Protein AF-A0A920UYX7-F1 (afdb_monomer_lite)

pLDDT: mean 92.15, std 8.67, range [54.28, 98.56]

Structure (mmCIF, N/CA/C/O backbone):
data_AF-A0A920UYX7-F1
#
_entry.id   AF-A0A920UYX7-F1
#
loop_
_atom_site.group_PDB
_atom_site.id
_atom_site.type_symbol
_atom_site.label_atom_id
_atom_site.label_alt_id
_atom_site.label_comp_id
_atom_site.label_asym_id
_atom_site.label_entity_id
_atom_site.label_seq_id
_atom_site.pdbx_PDB_ins_code
_atom_site.Cartn_x
_atom_site.Cartn_y
_atom_site.Cartn_z
_atom_site.occupancy
_atom_site.B_iso_or_equiv
_atom_site.auth_seq_id
_atom_site.auth_comp_id
_atom_site.auth_asym_id
_atom_site.auth_atom_id
_atom_site.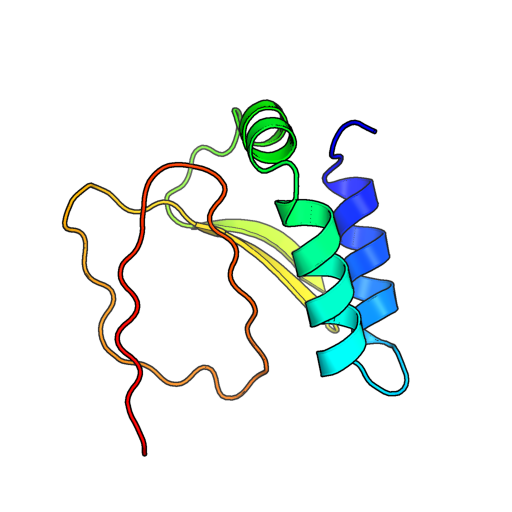pdbx_PDB_model_num
ATOM 1 N N . MET A 1 1 ? -7.077 10.807 -13.765 1.00 54.28 1 MET A N 1
ATOM 2 C CA . MET A 1 1 ? -6.182 11.745 -13.047 1.00 54.28 1 MET A CA 1
ATOM 3 C C . MET A 1 1 ? -4.865 11.031 -12.806 1.00 54.28 1 MET A C 1
ATOM 5 O O . MET A 1 1 ? -4.901 9.838 -12.545 1.00 54.28 1 MET A O 1
ATOM 9 N N . SER A 1 2 ? -3.727 11.708 -12.948 1.00 80.44 2 SER A N 1
ATOM 10 C CA . SER A 1 2 ? -2.417 11.118 -12.647 1.00 80.44 2 SER A CA 1
ATOM 11 C C . SER A 1 2 ? -2.247 10.921 -11.138 1.00 80.44 2 SER A C 1
ATOM 13 O O . SER A 1 2 ? -2.680 11.766 -10.355 1.00 80.44 2 SER A O 1
ATOM 15 N N . PHE A 1 3 ? -1.603 9.828 -10.733 1.00 91.12 3 PHE A N 1
ATOM 16 C CA . PHE A 1 3 ? -1.194 9.612 -9.346 1.00 91.12 3 PHE A CA 1
ATOM 17 C C . PHE A 1 3 ? -0.184 10.688 -8.900 1.00 91.12 3 PHE A C 1
ATOM 19 O O . PHE A 1 3 ? 0.643 11.138 -9.692 1.00 91.12 3 PHE A O 1
ATOM 26 N N . SER A 1 4 ? -0.246 11.094 -7.630 1.00 93.25 4 SER A N 1
ATOM 27 C CA . SER A 1 4 ? 0.730 11.972 -6.973 1.00 93.25 4 SER A CA 1
ATOM 28 C C . SER A 1 4 ? 0.941 11.484 -5.545 1.00 93.25 4 SER A C 1
ATOM 30 O O . SER A 1 4 ? -0.038 11.321 -4.814 1.00 93.25 4 SER A O 1
ATOM 32 N N . LEU A 1 5 ? 2.201 11.307 -5.133 1.00 92.69 5 LEU A N 1
ATOM 33 C CA . LEU A 1 5 ? 2.538 10.852 -3.782 1.00 92.69 5 LEU A CA 1
ATOM 34 C C . LEU A 1 5 ? 1.986 11.799 -2.709 1.00 92.69 5 LEU A C 1
ATOM 36 O O . LEU A 1 5 ? 1.319 11.351 -1.787 1.00 92.69 5 LEU A O 1
ATOM 40 N N . THR A 1 6 ? 2.165 13.114 -2.858 1.00 94.88 6 THR A N 1
ATOM 41 C CA . THR A 1 6 ? 1.629 14.103 -1.906 1.00 94.88 6 THR A CA 1
ATOM 42 C C . THR A 1 6 ? 0.104 14.031 -1.792 1.00 94.88 6 THR A C 1
ATOM 44 O O . THR A 1 6 ? -0.451 14.134 -0.697 1.00 94.88 6 THR A O 1
ATOM 47 N N . GLY A 1 7 ? -0.589 13.834 -2.920 1.00 96.31 7 GLY A N 1
ATOM 48 C CA . GLY A 1 7 ? -2.039 13.640 -2.931 1.00 96.31 7 GLY A CA 1
ATOM 49 C C . GLY A 1 7 ? -2.449 12.357 -2.210 1.00 96.31 7 GLY A C 1
ATOM 50 O O . GLY A 1 7 ? -3.357 12.390 -1.380 1.00 96.31 7 GLY A O 1
ATOM 51 N N . PHE A 1 8 ? -1.737 11.262 -2.479 1.00 96.50 8 PHE A N 1
ATOM 52 C CA . PHE A 1 8 ? -1.958 9.971 -1.838 1.00 96.50 8 PHE A CA 1
ATOM 53 C C . PHE A 1 8 ? -1.724 10.029 -0.326 1.00 96.50 8 PHE A C 1
ATOM 55 O O . PHE A 1 8 ? -2.604 9.615 0.420 1.00 96.50 8 PHE A O 1
ATOM 62 N N . VAL A 1 9 ? -0.621 10.633 0.133 1.00 97.38 9 VAL A N 1
ATOM 63 C CA . VAL A 1 9 ? -0.318 10.856 1.559 1.00 97.38 9 VAL A CA 1
ATOM 64 C C . VAL A 1 9 ? -1.470 11.585 2.247 1.00 97.38 9 VAL A C 1
ATOM 66 O O . VAL A 1 9 ? -1.980 11.130 3.268 1.00 97.38 9 VAL A O 1
ATOM 69 N N . ARG A 1 10 ? -1.942 12.698 1.671 1.00 98.19 10 ARG A N 1
ATOM 70 C CA . ARG A 1 10 ? -3.056 13.466 2.245 1.00 98.19 10 ARG A CA 1
ATOM 71 C C . ARG A 1 10 ? -4.331 12.627 2.355 1.00 98.19 10 ARG A C 1
ATOM 73 O O . ARG A 1 10 ? -4.996 12.664 3.389 1.00 98.19 10 ARG A O 1
ATOM 80 N N . SER A 1 11 ? -4.669 11.879 1.309 1.00 98.25 11 SER A N 1
ATOM 81 C CA . SER A 1 11 ? -5.844 11.006 1.306 1.00 98.25 11 SER A CA 1
ATOM 82 C C . SER A 1 11 ? -5.710 9.844 2.291 1.00 98.25 11 SER A C 1
ATOM 84 O O . SER A 1 11 ? -6.678 9.540 2.981 1.00 98.25 11 SER A O 1
ATOM 86 N N . ALA A 1 12 ? -4.528 9.234 2.404 1.00 98.25 12 ALA A N 1
ATOM 87 C CA . ALA A 1 12 ? -4.261 8.133 3.325 1.00 98.25 12 ALA A CA 1
ATOM 88 C C . ALA A 1 12 ? -4.411 8.580 4.780 1.00 98.25 12 ALA A C 1
ATOM 90 O O . ALA A 1 12 ? -5.135 7.942 5.539 1.00 98.25 12 ALA A O 1
ATOM 91 N N . ARG A 1 13 ? -3.832 9.732 5.140 1.00 98.31 13 ARG A N 1
ATOM 92 C CA . ARG A 1 13 ? -3.991 10.329 6.474 1.00 98.31 13 ARG A CA 1
ATOM 93 C C . ARG A 1 13 ? -5.451 10.640 6.791 1.00 98.31 13 ARG A C 1
ATOM 95 O O . ARG A 1 13 ? -5.935 10.299 7.863 1.00 98.31 13 ARG A O 1
ATOM 102 N N . SER A 1 14 ? -6.175 11.241 5.843 1.00 98.38 14 SER A N 1
ATOM 103 C CA . SER A 1 14 ? -7.604 11.525 6.019 1.00 98.38 14 SER A CA 1
ATOM 104 C C . SER A 1 14 ? -8.433 10.250 6.190 1.00 98.38 14 SER A C 1
ATOM 106 O O . SER A 1 14 ? -9.355 10.240 6.996 1.00 98.38 14 SER A O 1
ATOM 108 N N . ALA A 1 15 ? -8.125 9.190 5.439 1.00 98.44 15 ALA A N 1
ATOM 109 C CA . ALA A 1 15 ? -8.827 7.915 5.532 1.00 98.44 15 ALA A CA 1
ATOM 110 C C . ALA A 1 15 ? -8.512 7.180 6.843 1.00 98.44 15 ALA A C 1
ATOM 112 O O . ALA A 1 15 ? -9.404 6.582 7.436 1.00 98.44 15 ALA A O 1
ATOM 113 N N . ALA A 1 16 ? -7.268 7.246 7.321 1.00 97.81 16 ALA A N 1
ATOM 114 C CA . ALA A 1 16 ? -6.862 6.652 8.593 1.00 97.81 16 ALA A CA 1
ATOM 115 C C . ALA A 1 16 ? -7.460 7.372 9.814 1.00 97.81 16 ALA A C 1
ATOM 117 O O . ALA A 1 16 ? -7.651 6.746 10.852 1.00 97.81 16 ALA A O 1
ATOM 118 N N . ALA A 1 17 ? -7.797 8.657 9.680 1.00 97.81 17 ALA A N 1
ATOM 119 C CA . ALA A 1 17 ? -8.498 9.435 10.702 1.00 97.81 17 ALA A CA 1
ATOM 120 C C . ALA A 1 17 ? -10.039 9.353 10.604 1.00 97.81 17 ALA A C 1
ATOM 122 O O . ALA A 1 17 ? -10.735 9.997 11.389 1.00 97.81 17 ALA A O 1
ATOM 123 N N . ASP A 1 18 ? -10.589 8.604 9.639 1.00 98.38 18 ASP A N 1
ATOM 124 C CA . ASP A 1 18 ? -12.037 8.434 9.472 1.00 98.38 18 ASP A CA 1
ATOM 125 C C . ASP A 1 18 ? -12.653 7.648 10.644 1.00 98.38 18 ASP A C 1
ATOM 127 O O . ASP A 1 18 ? -11.988 6.848 11.301 1.00 98.38 18 ASP A O 1
ATOM 131 N N . ALA A 1 19 ? -13.960 7.807 10.874 1.00 97.94 19 ALA A N 1
ATOM 132 C CA . ALA A 1 19 ? -14.696 7.036 11.880 1.00 97.94 19 ALA A CA 1
ATOM 133 C C . ALA A 1 19 ? -14.682 5.514 11.613 1.00 97.94 19 ALA A C 1
ATOM 135 O O . ALA A 1 19 ? -14.877 4.715 12.530 1.00 97.94 19 ALA A O 1
ATOM 136 N N . ARG A 1 20 ? -14.476 5.095 10.358 1.00 98.19 20 ARG A N 1
ATOM 137 C CA . ARG A 1 20 ? -14.330 3.696 9.930 1.00 98.19 20 ARG A CA 1
ATOM 138 C C . ARG A 1 20 ? -13.036 3.538 9.124 1.00 98.19 20 ARG A C 1
ATOM 140 O O . ARG A 1 20 ? -13.092 3.277 7.915 1.00 98.19 20 ARG A O 1
ATOM 147 N N . PRO A 1 21 ? -11.867 3.632 9.779 1.00 97.00 21 PRO A N 1
ATOM 148 C CA . PRO A 1 21 ? -10.594 3.843 9.095 1.00 97.00 21 PRO A CA 1
ATOM 149 C C . PRO A 1 21 ? -10.226 2.683 8.166 1.00 97.00 21 PRO A C 1
ATOM 151 O O . PRO A 1 21 ? -9.813 2.890 7.029 1.00 97.00 21 PRO A O 1
ATOM 154 N N . VAL A 1 22 ? -10.496 1.441 8.579 1.00 97.69 22 VAL A N 1
ATOM 155 C CA . VAL A 1 22 ? -10.245 0.251 7.748 1.00 97.69 22 VAL A CA 1
ATOM 156 C C . VAL A 1 22 ? -11.047 0.280 6.442 1.00 97.69 22 VAL A C 1
ATOM 158 O O . VAL A 1 22 ? -10.525 -0.042 5.375 1.00 97.69 22 VAL A O 1
ATOM 161 N N . ALA A 1 23 ? -12.322 0.672 6.507 1.00 98.44 23 ALA A N 1
ATOM 162 C CA . ALA A 1 23 ? -13.187 0.726 5.331 1.00 98.44 23 ALA A CA 1
ATOM 163 C C . ALA A 1 23 ? -12.801 1.889 4.401 1.00 98.44 23 ALA A C 1
ATOM 165 O O . ALA A 1 23 ? -12.800 1.732 3.175 1.00 98.44 23 ALA A O 1
ATOM 166 N N . ALA A 1 24 ? -12.438 3.034 4.983 1.00 98.56 24 ALA A N 1
ATOM 167 C CA . ALA A 1 24 ? -11.992 4.211 4.251 1.00 98.56 24 ALA A CA 1
ATOM 168 C C . ALA A 1 24 ? -10.672 3.949 3.508 1.00 98.56 24 ALA A C 1
ATOM 170 O O . ALA A 1 24 ? -10.597 4.172 2.299 1.00 98.56 24 ALA A O 1
ATOM 171 N N . VAL A 1 25 ? -9.664 3.384 4.185 1.00 98.31 25 VAL A N 1
ATOM 172 C CA . VAL A 1 25 ? -8.370 3.053 3.565 1.00 98.31 25 VAL A CA 1
ATOM 173 C C . VAL A 1 25 ? -8.536 1.980 2.488 1.00 98.31 25 VAL A C 1
ATOM 175 O O . VAL A 1 25 ? -7.998 2.132 1.393 1.00 98.31 25 VAL A O 1
ATOM 178 N N . LYS A 1 26 ? -9.358 0.944 2.716 1.00 98.25 26 LYS A N 1
ATOM 179 C CA . LYS A 1 26 ? -9.670 -0.053 1.675 1.00 98.25 26 LYS A CA 1
ATOM 180 C C . LYS A 1 26 ? -10.268 0.589 0.418 1.00 98.25 26 LYS A C 1
ATOM 182 O O . LYS A 1 26 ? -9.915 0.205 -0.699 1.00 98.25 26 LYS A O 1
ATOM 187 N N . THR A 1 27 ? -11.167 1.557 0.592 1.00 98.50 27 THR A N 1
ATOM 188 C CA . THR A 1 27 ? -11.801 2.282 -0.520 1.00 98.50 27 THR A CA 1
ATOM 189 C C . THR A 1 27 ? -10.780 3.125 -1.276 1.00 98.50 27 THR A C 1
ATOM 191 O O . THR A 1 27 ? -10.709 3.034 -2.501 1.00 98.50 27 THR A O 1
ATOM 194 N N . LEU A 1 28 ? -9.942 3.875 -0.554 1.00 98.25 28 LEU A N 1
ATOM 195 C CA . LEU A 1 28 ? -8.845 4.650 -1.132 1.00 98.25 28 LEU A CA 1
ATOM 196 C C . LEU A 1 28 ? -7.903 3.762 -1.954 1.00 98.25 28 LEU A C 1
ATOM 198 O O . LEU A 1 28 ? -7.637 4.061 -3.115 1.00 98.25 28 LEU A O 1
ATOM 202 N N . MET A 1 29 ? -7.438 2.653 -1.376 1.00 97.94 29 MET A N 1
ATOM 203 C CA . MET A 1 29 ? -6.542 1.711 -2.050 1.00 97.94 29 MET A CA 1
ATOM 204 C C . MET A 1 29 ? -7.192 1.135 -3.312 1.00 97.94 29 MET A C 1
ATOM 206 O O . MET A 1 29 ? -6.573 1.125 -4.369 1.00 97.94 29 MET A O 1
ATOM 210 N N . SER A 1 30 ? -8.468 0.747 -3.246 1.00 97.62 30 SER A N 1
ATOM 211 C CA . SER A 1 30 ? -9.194 0.225 -4.415 1.00 97.62 30 SER A CA 1
ATOM 212 C C . SER A 1 30 ? -9.289 1.251 -5.552 1.00 97.62 30 SER A C 1
ATOM 214 O O . SER A 1 30 ? -9.167 0.891 -6.719 1.00 97.62 30 SER A O 1
ATOM 216 N N . GLN A 1 31 ? -9.486 2.532 -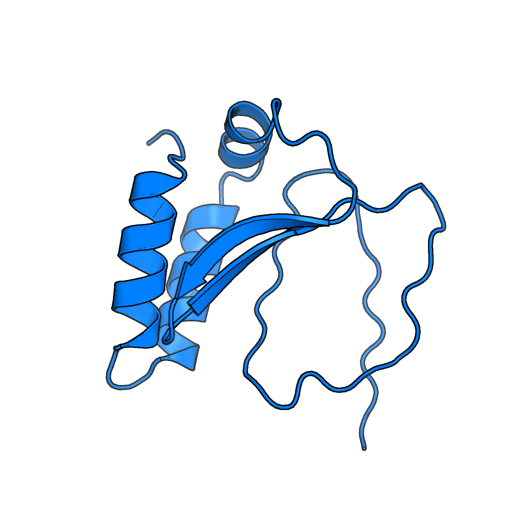5.227 1.00 96.94 31 GLN A N 1
ATOM 217 C CA . GLN A 1 31 ? -9.554 3.611 -6.218 1.00 96.94 31 GLN A CA 1
ATOM 218 C C . GLN A 1 31 ? -8.184 3.928 -6.825 1.00 96.94 31 GLN A C 1
ATOM 220 O O . GLN A 1 31 ? -8.075 4.116 -8.033 1.00 96.94 31 GLN A O 1
ATOM 225 N N . VAL A 1 32 ? -7.139 3.981 -5.997 1.00 95.75 32 VAL A N 1
ATOM 226 C CA . VAL A 1 32 ? -5.773 4.298 -6.436 1.00 95.75 32 VAL A CA 1
ATOM 227 C C . VAL A 1 32 ? -5.208 3.187 -7.321 1.00 95.75 32 VAL A C 1
ATOM 229 O O . VAL A 1 32 ? -4.667 3.468 -8.388 1.00 95.75 32 VAL A O 1
ATOM 232 N N . PHE A 1 33 ? -5.403 1.925 -6.935 1.00 95.56 33 PHE A N 1
ATOM 233 C CA . PHE A 1 33 ? -4.912 0.762 -7.679 1.00 95.56 33 PHE A CA 1
ATOM 234 C C . PHE A 1 33 ? -5.806 0.353 -8.860 1.00 95.56 33 PHE A C 1
ATOM 236 O O . PHE A 1 33 ? -5.519 -0.639 -9.523 1.00 95.56 33 PHE A O 1
ATOM 243 N N . ALA A 1 34 ? -6.848 1.129 -9.182 1.00 96.12 34 ALA A N 1
ATOM 244 C CA . ALA A 1 34 ? -7.597 0.966 -10.429 1.00 96.12 34 ALA A CA 1
ATOM 245 C C . ALA A 1 34 ? -6.772 1.365 -11.675 1.00 96.12 34 ALA A C 1
ATOM 247 O O . ALA A 1 34 ? -7.064 0.900 -12.775 1.00 96.12 34 ALA A O 1
ATOM 248 N N . ASP A 1 35 ? -5.729 2.191 -11.513 1.00 95.06 35 ASP A N 1
ATOM 249 C CA . ASP A 1 35 ? -4.725 2.489 -12.547 1.00 95.06 35 ASP A CA 1
ATOM 250 C C . ASP A 1 35 ? -3.302 2.279 -11.989 1.00 95.06 35 ASP A C 1
ATOM 252 O O . ASP A 1 35 ? -2.589 3.245 -11.692 1.00 95.06 35 ASP A O 1
ATOM 256 N N . PRO A 1 36 ? -2.847 1.018 -11.850 1.00 93.94 36 PRO A N 1
ATOM 257 C CA . PRO A 1 36 ? -1.527 0.720 -11.293 1.00 93.94 36 PRO A CA 1
ATOM 258 C C . PRO A 1 36 ? -0.389 1.281 -12.161 1.00 93.94 36 PRO A C 1
ATOM 260 O O . PRO A 1 36 ? 0.673 1.634 -11.653 1.00 93.94 36 PRO A O 1
ATOM 263 N N . LYS A 1 37 ? -0.622 1.473 -13.468 1.00 92.69 37 LYS A N 1
ATOM 264 C CA . LYS A 1 37 ? 0.370 2.065 -14.376 1.00 92.69 37 LYS A CA 1
ATOM 265 C C . LYS A 1 37 ? 0.632 3.536 -14.055 1.00 92.69 37 LYS A C 1
ATOM 267 O O . LYS A 1 37 ? 1.739 4.014 -14.295 1.00 92.69 37 LYS A O 1
ATOM 272 N N . ALA A 1 38 ? -0.356 4.276 -13.544 1.00 92.50 38 ALA A N 1
ATOM 273 C CA . ALA A 1 38 ? -0.133 5.642 -13.072 1.00 92.50 38 ALA A CA 1
ATOM 274 C C . ALA A 1 38 ? 0.789 5.692 -11.854 1.00 92.50 38 ALA A C 1
ATOM 276 O O . ALA A 1 38 ? 1.604 6.609 -11.768 1.00 92.50 38 ALA A O 1
ATOM 277 N N . ILE A 1 39 ? 0.693 4.702 -10.965 1.00 92.81 39 ILE A N 1
ATOM 278 C CA . ILE A 1 39 ? 1.580 4.559 -9.809 1.00 92.81 39 ILE A CA 1
ATOM 279 C C . ILE A 1 39 ? 2.988 4.21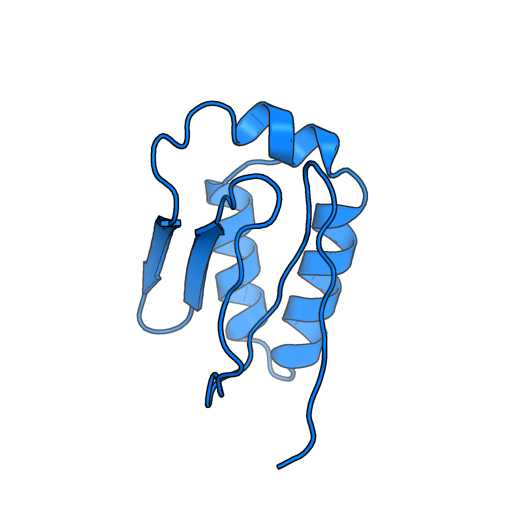7 -10.295 1.00 92.81 39 ILE A C 1
ATOM 281 O O . ILE A 1 39 ? 3.910 4.958 -9.987 1.00 92.81 39 ILE A O 1
ATOM 285 N N . ALA A 1 40 ? 3.144 3.190 -11.139 1.00 90.25 40 ALA A N 1
ATOM 286 C CA . ALA A 1 40 ? 4.446 2.776 -11.675 1.00 90.25 40 ALA A CA 1
ATOM 287 C C . ALA A 1 40 ? 5.199 3.931 -12.367 1.00 90.25 40 ALA A C 1
ATOM 289 O O . ALA A 1 40 ? 6.379 4.157 -12.112 1.00 90.25 40 ALA A O 1
ATOM 290 N N . ARG A 1 41 ? 4.500 4.739 -13.182 1.00 88.38 41 ARG A N 1
ATOM 291 C CA . ARG A 1 41 ? 5.089 5.931 -13.825 1.00 88.38 41 ARG A CA 1
ATOM 292 C C . ARG A 1 41 ? 5.580 6.976 -12.821 1.00 88.38 41 ARG A C 1
ATOM 294 O O . ARG A 1 41 ? 6.567 7.647 -13.094 1.00 88.38 41 ARG A O 1
ATOM 301 N N . ALA A 1 42 ? 4.879 7.143 -11.703 1.00 84.81 42 ALA A N 1
ATOM 302 C CA . ALA A 1 42 ? 5.262 8.078 -10.648 1.00 84.81 42 ALA A CA 1
ATOM 303 C C . ALA A 1 42 ? 6.317 7.496 -9.690 1.00 84.81 42 ALA A C 1
ATOM 305 O O . ALA A 1 42 ? 7.060 8.255 -9.079 1.00 84.81 42 ALA A O 1
ATOM 306 N N . ALA A 1 43 ? 6.374 6.168 -9.569 1.00 79.25 43 ALA A N 1
ATOM 307 C CA . ALA A 1 43 ? 7.254 5.429 -8.671 1.00 79.25 43 ALA A CA 1
ATOM 308 C C . ALA A 1 43 ? 8.667 5.210 -9.228 1.00 79.25 43 ALA A C 1
ATOM 310 O O . ALA A 1 43 ? 9.547 4.802 -8.475 1.00 79.25 43 ALA A O 1
ATOM 311 N N . GLY A 1 44 ? 8.903 5.501 -10.516 1.00 64.44 44 GLY A N 1
ATOM 312 C CA . GLY A 1 44 ? 10.152 5.243 -11.252 1.00 64.44 44 GLY A CA 1
ATOM 313 C C . GLY A 1 44 ? 11.439 5.892 -10.711 1.00 64.44 44 GLY A C 1
ATOM 314 O O . GLY A 1 44 ? 12.449 5.887 -11.408 1.00 64.44 44 GLY A O 1
ATOM 315 N N . SER A 1 45 ? 11.422 6.448 -9.497 1.00 60.38 45 SER A N 1
ATOM 316 C CA . SER A 1 45 ? 12.566 7.023 -8.788 1.00 60.38 45 SER A CA 1
ATOM 317 C C . SER A 1 45 ? 12.835 6.419 -7.399 1.00 60.38 45 SER A C 1
ATOM 319 O O . SER A 1 45 ? 13.704 6.939 -6.706 1.00 60.38 45 SER A O 1
ATOM 321 N N . PHE A 1 46 ? 12.121 5.379 -6.947 1.00 66.00 46 PHE A N 1
ATOM 322 C CA . PHE A 1 46 ? 12.412 4.734 -5.655 1.00 66.00 46 PHE A CA 1
ATOM 323 C C . PHE A 1 46 ? 13.583 3.749 -5.806 1.00 66.00 46 PHE A C 1
ATOM 325 O O . PHE A 1 46 ? 13.522 2.821 -6.610 1.00 66.00 46 PHE A O 1
ATOM 332 N N . ILE A 1 47 ? 14.683 3.994 -5.087 1.00 62.62 47 ILE A N 1
ATOM 333 C CA . ILE A 1 47 ? 15.987 3.341 -5.327 1.00 62.62 47 ILE A CA 1
ATOM 334 C C . ILE A 1 47 ? 16.184 2.106 -4.416 1.00 62.62 47 ILE A C 1
ATOM 336 O O . ILE A 1 47 ? 16.969 1.215 -4.751 1.00 62.62 47 ILE A O 1
ATOM 340 N N . GLY A 1 48 ? 15.457 2.015 -3.294 1.00 70.12 48 GLY A N 1
ATOM 341 C CA . GLY A 1 48 ? 15.597 0.958 -2.283 1.00 70.12 48 GLY A CA 1
ATOM 342 C C . GLY A 1 48 ? 14.651 -0.250 -2.432 1.00 70.12 48 GLY A C 1
ATOM 343 O O . GLY A 1 48 ? 13.659 -0.179 -3.160 1.00 70.12 48 GLY A O 1
ATOM 344 N N . PRO A 1 49 ? 14.958 -1.385 -1.766 1.00 78.69 49 PRO A N 1
ATOM 345 C CA . PRO A 1 49 ? 14.033 -2.515 -1.630 1.00 78.69 49 PRO A CA 1
ATOM 346 C C . PRO A 1 49 ? 12.823 -2.156 -0.756 1.00 78.69 49 PRO A C 1
ATOM 348 O O . PRO A 1 49 ? 11.711 -2.489 -1.131 1.00 78.69 49 PRO A O 1
ATOM 351 N N . ASP A 1 50 ? 13.028 -1.393 0.321 1.00 86.94 50 ASP A N 1
ATOM 352 C CA . ASP A 1 50 ? 11.974 -0.857 1.184 1.00 86.94 50 ASP A CA 1
ATOM 353 C C . ASP A 1 50 ? 12.195 0.649 1.350 1.00 86.94 50 ASP A C 1
ATOM 355 O O . ASP A 1 50 ? 13.063 1.089 2.104 1.00 86.94 50 ASP A O 1
ATOM 359 N N . GLU A 1 51 ? 11.436 1.455 0.614 1.00 90.75 51 GLU A N 1
ATOM 360 C CA . GLU A 1 51 ? 11.548 2.912 0.649 1.00 90.75 51 GLU A CA 1
ATOM 361 C C . GLU A 1 51 ? 10.416 3.501 1.495 1.00 90.75 51 GLU A C 1
ATOM 363 O O . GLU A 1 51 ? 9.240 3.380 1.135 1.00 90.75 51 GLU A O 1
ATOM 368 N N . CYS A 1 52 ? 10.757 4.174 2.598 1.00 93.12 52 CYS A N 1
ATOM 369 C CA . CYS A 1 52 ? 9.791 4.964 3.361 1.00 93.12 52 CYS A CA 1
ATOM 370 C C . CYS A 1 52 ? 9.452 6.242 2.584 1.00 93.12 52 CYS A C 1
ATOM 372 O O . CYS A 1 52 ? 10.276 7.145 2.449 1.00 93.12 52 CYS A O 1
ATOM 374 N N . LEU A 1 53 ? 8.227 6.320 2.066 1.00 92.94 53 LEU A N 1
ATOM 375 C CA . LEU A 1 53 ? 7.750 7.469 1.296 1.00 92.94 53 LEU A CA 1
ATOM 376 C C . LEU A 1 53 ? 7.157 8.556 2.191 1.00 92.94 53 LEU A C 1
ATOM 378 O O . LEU A 1 53 ? 7.153 9.735 1.829 1.00 92.94 53 LEU A O 1
ATOM 382 N N . TYR A 1 54 ? 6.585 8.144 3.321 1.00 95.81 54 TYR A N 1
ATOM 383 C CA . TYR A 1 54 ? 5.989 9.013 4.323 1.00 95.81 54 TYR A CA 1
ATOM 384 C C . TYR A 1 54 ? 5.749 8.242 5.619 1.00 95.81 54 TYR A C 1
ATOM 386 O O . TYR A 1 54 ? 5.304 7.096 5.578 1.00 95.81 54 TYR A O 1
ATOM 394 N N . GLU A 1 55 ? 5.943 8.900 6.756 1.00 97.69 55 GLU A N 1
ATOM 395 C CA . GLU A 1 55 ? 5.599 8.358 8.067 1.00 97.69 55 GLU A CA 1
ATOM 396 C C . 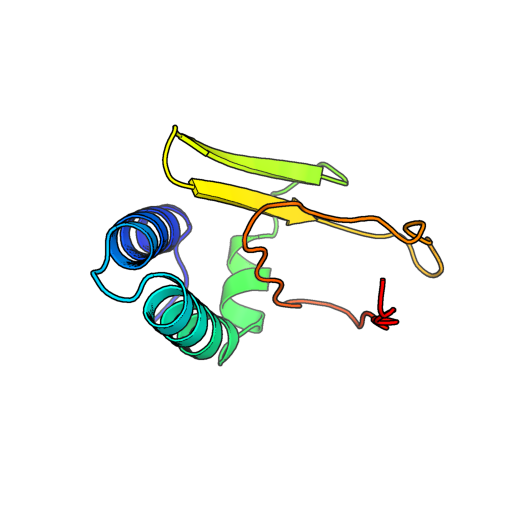GLU A 1 55 ? 5.209 9.491 9.023 1.00 97.69 55 GLU A C 1
ATOM 398 O O . GLU A 1 55 ? 5.865 10.535 9.072 1.00 97.69 55 GLU A O 1
ATOM 403 N N . ASP A 1 56 ? 4.117 9.291 9.755 1.00 97.31 56 ASP A N 1
ATOM 404 C CA . ASP A 1 56 ? 3.750 10.052 10.946 1.00 97.31 56 ASP A CA 1
ATOM 405 C C . ASP A 1 56 ? 3.087 9.128 11.981 1.00 97.31 56 ASP A C 1
ATOM 407 O O . ASP A 1 56 ? 2.966 7.920 11.772 1.00 97.31 56 ASP A O 1
ATOM 411 N N . ASP A 1 57 ? 2.628 9.697 13.097 1.00 95.81 57 ASP A N 1
ATOM 412 C CA . ASP A 1 57 ? 1.971 8.938 14.171 1.00 95.81 57 ASP A CA 1
ATOM 413 C C . ASP A 1 57 ? 0.667 8.239 13.731 1.00 95.81 57 ASP A C 1
ATOM 415 O O . ASP A 1 57 ? 0.146 7.389 14.455 1.00 95.81 57 ASP A O 1
ATOM 419 N N . GLY A 1 58 ? 0.098 8.615 12.579 1.00 94.56 58 GLY A N 1
ATOM 420 C CA . GLY A 1 58 ? -1.155 8.072 12.067 1.00 94.56 58 GLY A CA 1
ATOM 421 C C . GLY A 1 58 ? -0.964 7.011 10.987 1.00 94.56 58 GLY A C 1
ATOM 422 O O . GLY A 1 58 ? -1.654 5.989 11.010 1.00 94.56 58 GLY A O 1
ATOM 423 N N . VAL A 1 59 ? -0.076 7.250 10.018 1.00 97.38 59 VAL A N 1
ATOM 424 C CA . VAL A 1 59 ? 0.146 6.342 8.884 1.00 97.38 59 VAL A CA 1
ATOM 425 C C . VAL A 1 59 ? 1.614 6.260 8.499 1.00 97.38 59 VAL A C 1
ATOM 427 O O . VAL A 1 59 ? 2.339 7.253 8.510 1.00 97.38 59 VAL A O 1
ATOM 430 N N . SER A 1 60 ? 2.005 5.089 8.009 1.00 97.31 60 SER A N 1
ATOM 431 C CA . SER A 1 60 ? 3.251 4.905 7.283 1.00 97.31 60 SER A CA 1
ATOM 432 C C . SER A 1 60 ? 2.971 4.383 5.872 1.00 97.31 60 SER A C 1
ATOM 434 O O . SER A 1 60 ? 2.031 3.619 5.638 1.00 97.31 60 SER A O 1
ATOM 436 N N . ILE A 1 61 ? 3.733 4.877 4.898 1.00 96.38 61 ILE A N 1
ATOM 437 C CA . ILE A 1 61 ? 3.588 4.556 3.479 1.00 96.38 61 ILE A CA 1
ATOM 438 C C . ILE A 1 61 ? 4.955 4.154 2.954 1.00 96.38 61 ILE A C 1
ATOM 440 O O . ILE A 1 61 ? 5.882 4.963 2.921 1.00 96.38 61 ILE A O 1
ATOM 444 N N . TYR A 1 62 ? 5.038 2.916 2.486 1.00 94.75 62 TYR A N 1
ATOM 445 C CA . TYR A 1 62 ? 6.252 2.332 1.941 1.00 94.75 62 TYR A CA 1
ATOM 446 C C . TYR A 1 62 ? 6.047 1.947 0.475 1.00 94.75 62 TYR A C 1
ATOM 448 O O . TYR A 1 62 ? 4.965 1.499 0.085 1.00 94.75 62 TYR A O 1
ATOM 456 N N . SER A 1 63 ? 7.095 2.105 -0.334 1.00 92.81 63 SER A N 1
ATOM 457 C CA . SER A 1 63 ? 7.238 1.364 -1.586 1.00 92.81 63 SER A CA 1
ATOM 458 C C . SER A 1 63 ? 8.161 0.188 -1.327 1.00 92.81 63 SER A C 1
ATOM 460 O O . SER A 1 63 ? 9.323 0.392 -0.985 1.00 92.81 63 SER A O 1
ATOM 462 N N . VAL A 1 64 ? 7.646 -1.021 -1.520 1.00 92.06 64 VAL A N 1
ATOM 463 C CA . VAL A 1 64 ? 8.403 -2.263 -1.346 1.00 92.06 64 VAL A CA 1
ATOM 464 C C . VAL A 1 64 ? 8.662 -2.910 -2.703 1.00 92.06 64 VAL A C 1
ATOM 466 O O . VAL A 1 64 ? 7.805 -2.882 -3.591 1.00 92.06 64 VAL A O 1
ATOM 469 N N . ARG A 1 65 ? 9.854 -3.474 -2.879 1.00 90.38 65 ARG A N 1
ATOM 470 C CA . ARG A 1 65 ? 10.301 -4.145 -4.097 1.00 90.38 65 ARG A CA 1
ATOM 471 C C . ARG A 1 65 ? 11.007 -5.437 -3.729 1.00 90.38 65 ARG A C 1
ATOM 473 O O . ARG A 1 65 ? 12.041 -5.421 -3.072 1.00 90.38 65 ARG A O 1
ATOM 480 N N . PHE A 1 66 ? 10.499 -6.524 -4.289 1.00 89.62 66 PHE A N 1
ATOM 481 C CA . PHE A 1 66 ? 11.070 -7.855 -4.142 1.00 89.62 66 PHE A CA 1
ATOM 482 C C . PHE A 1 66 ? 11.807 -8.267 -5.415 1.00 89.62 66 PHE A C 1
ATOM 484 O O . PHE A 1 66 ? 11.337 -8.022 -6.533 1.00 89.62 66 PHE A O 1
ATOM 491 N N . ALA A 1 67 ? 12.960 -8.913 -5.266 1.00 90.94 67 ALA A N 1
ATOM 492 C CA . ALA A 1 67 ? 13.577 -9.640 -6.366 1.00 90.94 67 ALA A CA 1
ATOM 493 C C . ALA A 1 67 ? 12.709 -10.861 -6.749 1.00 90.94 67 ALA A C 1
ATOM 495 O O . ALA A 1 67 ? 11.968 -11.387 -5.913 1.00 90.94 67 ALA A O 1
ATOM 496 N N . PRO A 1 68 ? 12.789 -11.367 -7.996 1.00 91.56 68 PRO A N 1
ATOM 497 C CA . PRO A 1 68 ? 12.106 -12.604 -8.362 1.00 91.56 68 PRO A CA 1
ATOM 498 C C . PRO A 1 68 ? 12.459 -13.748 -7.402 1.00 91.56 68 PRO A C 1
ATOM 500 O O . PRO A 1 68 ? 13.635 -14.035 -7.186 1.00 91.56 68 PRO A O 1
ATOM 503 N N . HIS A 1 69 ? 11.430 -14.412 -6.868 1.00 90.88 69 HIS A N 1
ATOM 504 C CA . HIS A 1 69 ? 11.532 -15.518 -5.901 1.00 90.88 69 HIS A CA 1
ATOM 505 C C . HIS A 1 69 ? 12.037 -15.149 -4.497 1.00 90.88 69 HIS A C 1
ATOM 507 O O . HIS A 1 69 ? 12.281 -16.048 -3.692 1.00 90.88 69 HIS A O 1
ATOM 513 N N . GLU A 1 70 ? 12.164 -13.861 -4.177 1.00 93.62 70 GLU A N 1
ATOM 514 C CA . GLU A 1 70 ? 12.386 -13.423 -2.801 1.00 93.62 70 GLU A CA 1
ATOM 515 C C . GLU A 1 70 ? 11.185 -13.791 -1.914 1.00 93.62 70 GLU A C 1
ATOM 517 O O . GLU A 1 70 ? 10.031 -13.728 -2.342 1.00 93.62 70 GLU A O 1
ATOM 522 N N . LEU A 1 71 ? 11.466 -14.224 -0.682 1.00 93.62 71 LEU A N 1
ATOM 523 C CA . LEU A 1 71 ? 10.461 -14.704 0.262 1.00 93.62 71 LEU A CA 1
ATOM 524 C C . LEU A 1 71 ? 10.489 -13.864 1.532 1.00 93.62 71 LEU A C 1
ATOM 526 O O . LEU A 1 71 ? 11.531 -13.727 2.172 1.00 93.62 71 LEU A O 1
ATOM 530 N N . VAL A 1 72 ? 9.313 -13.402 1.947 1.00 93.62 72 VAL A N 1
ATOM 531 C CA . VAL A 1 72 ? 9.108 -12.795 3.262 1.00 93.62 72 VAL A CA 1
ATOM 532 C C . VAL A 1 72 ? 8.534 -13.862 4.204 1.00 93.62 72 VAL A C 1
ATOM 534 O O . VAL A 1 72 ? 7.482 -14.432 3.900 1.00 93.62 72 VAL A O 1
ATOM 537 N N . PRO A 1 73 ? 9.195 -14.179 5.337 1.00 94.94 73 PRO A N 1
ATOM 538 C CA . PRO A 1 73 ? 8.676 -15.151 6.297 1.00 94.94 73 PRO A CA 1
ATOM 539 C C . PRO A 1 73 ? 7.295 -14.753 6.847 1.00 94.94 73 PRO A C 1
ATOM 541 O O . PRO A 1 73 ? 7.015 -13.557 6.975 1.00 94.94 73 PRO A O 1
ATOM 544 N N . PRO A 1 74 ? 6.444 -15.720 7.248 1.00 95.56 74 PRO A N 1
ATOM 545 C CA . PRO A 1 74 ? 5.180 -15.414 7.911 1.00 95.56 74 PRO A CA 1
ATOM 546 C C . PRO A 1 74 ? 5.391 -14.542 9.156 1.00 95.56 74 PRO A C 1
ATOM 548 O O . PRO A 1 74 ? 6.188 -14.875 10.032 1.00 95.56 74 PRO A O 1
ATOM 551 N N . HIS A 1 75 ? 4.659 -13.434 9.248 1.00 95.00 75 HIS A N 1
ATOM 552 C CA . HIS A 1 75 ? 4.751 -12.478 10.351 1.00 95.00 75 HIS A CA 1
ATOM 553 C C . HIS A 1 75 ? 3.385 -11.850 10.660 1.00 95.00 75 HIS A C 1
ATOM 555 O O . HIS A 1 75 ? 2.454 -11.914 9.859 1.00 95.00 75 HIS A O 1
ATOM 561 N N . ASN A 1 76 ? 3.265 -11.235 11.842 1.00 94.06 76 ASN A N 1
ATOM 562 C CA . ASN A 1 76 ? 2.049 -10.547 12.273 1.00 94.06 76 ASN A CA 1
ATOM 563 C C . ASN A 1 76 ? 2.293 -9.050 12.375 1.00 94.06 76 ASN A C 1
ATOM 565 O O . ASN A 1 76 ? 3.165 -8.615 13.122 1.00 94.06 76 ASN A O 1
ATOM 569 N N . HIS A 1 77 ? 1.455 -8.275 11.698 1.00 92.06 77 HIS A N 1
ATOM 570 C CA . HIS A 1 77 ? 1.581 -6.823 11.653 1.00 92.06 77 HIS A CA 1
ATOM 571 C C . HIS A 1 77 ? 1.190 -6.154 12.978 1.00 92.06 77 HIS A C 1
ATOM 573 O O . HIS A 1 77 ? 1.715 -5.099 13.305 1.00 92.06 77 HIS A O 1
ATOM 579 N N . ARG A 1 78 ? 0.271 -6.751 13.758 1.00 92.25 78 ARG A N 1
ATOM 580 C CA . ARG A 1 78 ? -0.308 -6.160 14.992 1.00 92.25 78 ARG A CA 1
ATOM 581 C C . ARG A 1 78 ? -0.922 -4.757 14.799 1.00 92.25 78 ARG A C 1
ATOM 583 O O . ARG A 1 78 ? -1.257 -4.095 15.774 1.00 92.25 78 ARG A O 1
ATOM 590 N N . ILE A 1 79 ? -1.114 -4.361 13.543 1.00 92.94 79 ILE A N 1
ATOM 591 C CA . ILE A 1 79 ? -1.755 -3.144 13.045 1.00 92.94 79 ILE A CA 1
ATOM 592 C C . ILE A 1 79 ? -2.526 -3.498 11.766 1.00 92.94 79 ILE A C 1
ATOM 594 O O . ILE A 1 79 ? -2.374 -4.597 11.221 1.00 92.94 79 ILE A O 1
ATOM 598 N N . HIS A 1 80 ? -3.342 -2.574 11.264 1.00 95.31 80 HIS A N 1
ATOM 599 C CA . HIS A 1 80 ? -3.956 -2.725 9.947 1.00 95.31 80 HIS A CA 1
ATOM 600 C C . HIS A 1 80 ? -2.937 -2.407 8.849 1.00 95.31 80 HIS A C 1
ATOM 602 O O . HIS A 1 80 ? -2.442 -1.288 8.779 1.00 95.31 80 HIS A O 1
ATOM 608 N N . ALA A 1 81 ? -2.660 -3.381 7.984 1.00 95.38 81 ALA A N 1
ATOM 609 C CA . ALA A 1 81 ? -1.798 -3.221 6.819 1.00 95.38 81 ALA A CA 1
ATOM 610 C C . ALA A 1 81 ? -2.616 -3.386 5.533 1.00 95.38 81 ALA A C 1
ATOM 612 O O . ALA A 1 81 ? -3.507 -4.236 5.453 1.00 95.38 81 ALA A O 1
ATOM 613 N N . PHE A 1 82 ? -2.310 -2.566 4.531 1.00 96.69 82 PHE A N 1
ATOM 614 C CA . PHE A 1 82 ? -2.934 -2.610 3.214 1.00 96.69 82 PHE A CA 1
ATOM 615 C C . PHE A 1 82 ? -1.836 -2.655 2.163 1.00 96.69 82 PHE A C 1
ATOM 617 O O . PHE A 1 82 ? -0.952 -1.804 2.158 1.00 96.69 82 PHE A O 1
ATOM 624 N N . LEU A 1 83 ? -1.922 -3.629 1.265 1.00 95.25 83 LEU A N 1
ATOM 625 C CA . LEU A 1 83 ? -0.958 -3.836 0.195 1.00 95.25 83 LEU A CA 1
ATOM 626 C C . LEU A 1 83 ? -1.652 -3.663 -1.156 1.00 95.25 83 LEU A C 1
ATOM 628 O O . LEU A 1 83 ? -2.784 -4.113 -1.342 1.00 95.25 83 LEU A O 1
ATOM 632 N N . GLY A 1 84 ? -0.966 -3.023 -2.098 1.00 95.12 84 GLY A N 1
ATOM 633 C CA . GLY A 1 84 ? -1.375 -2.984 -3.494 1.00 95.12 84 GLY A CA 1
A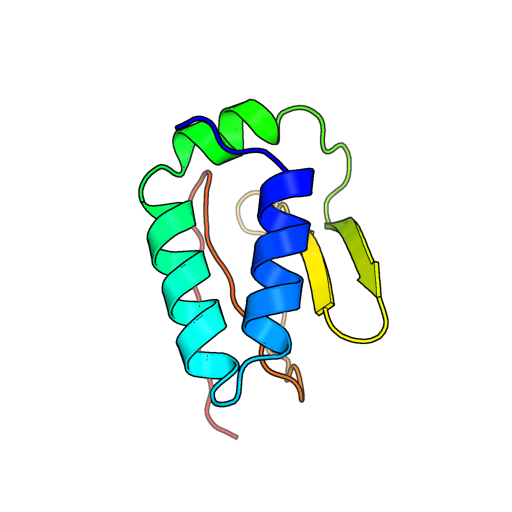TOM 634 C C . GLY A 1 84 ? -0.167 -3.192 -4.400 1.00 95.12 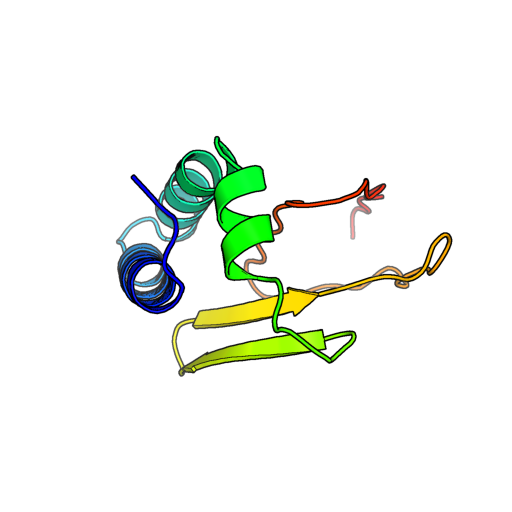84 GLY A C 1
ATOM 635 O O . GLY A 1 84 ? 0.876 -2.574 -4.202 1.00 95.12 84 GLY A O 1
ATOM 636 N N . VAL A 1 85 ? -0.323 -4.056 -5.401 1.00 94.50 85 VAL A N 1
ATOM 637 C CA . VAL A 1 85 ? 0.725 -4.384 -6.376 1.00 94.50 85 VAL A CA 1
ATOM 638 C C . VAL A 1 85 ? 0.534 -3.501 -7.608 1.00 94.50 85 VAL A C 1
ATOM 640 O O . VAL A 1 85 ? -0.507 -3.575 -8.263 1.00 94.50 85 VAL A O 1
ATOM 643 N N . TYR A 1 86 ? 1.512 -2.644 -7.916 1.00 93.31 86 TYR A N 1
ATOM 644 C CA . TYR A 1 86 ? 1.463 -1.767 -9.095 1.00 93.31 86 TYR A CA 1
ATOM 645 C C . TYR A 1 86 ? 2.326 -2.251 -10.272 1.00 93.31 86 TYR A C 1
ATOM 647 O O . TYR A 1 86 ? 2.103 -1.823 -11.405 1.00 93.31 86 TYR A O 1
ATOM 655 N N . GLU A 1 87 ? 3.275 -3.155 -10.027 1.00 92.06 87 GLU A N 1
ATOM 656 C CA . GLU A 1 87 ? 4.125 -3.786 -11.037 1.00 92.06 87 GLU A CA 1
ATOM 657 C C . GLU A 1 87 ? 4.473 -5.219 -10.607 1.00 92.06 87 GLU A C 1
ATOM 659 O O . GLU A 1 87 ? 4.618 -5.499 -9.419 1.00 92.06 87 GLU A O 1
ATOM 664 N N . GLY A 1 88 ? 4.591 -6.138 -11.570 1.00 92.38 88 GLY A N 1
ATOM 665 C CA . GLY A 1 88 ? 4.894 -7.543 -11.298 1.00 92.38 88 GLY A CA 1
ATOM 666 C C . GLY A 1 88 ? 3.710 -8.334 -10.734 1.00 92.38 88 GLY A C 1
ATOM 667 O O . GLY A 1 88 ? 2.548 -8.094 -11.066 1.00 92.38 88 GLY A O 1
ATOM 668 N N . THR A 1 89 ? 4.006 -9.361 -9.940 1.00 93.25 89 THR A N 1
ATOM 669 C CA . THR A 1 89 ? 3.006 -10.233 -9.311 1.00 93.25 89 THR A CA 1
ATOM 670 C C . THR A 1 89 ? 3.559 -10.770 -8.003 1.00 93.25 89 THR A C 1
ATOM 672 O O . THR A 1 89 ? 4.719 -11.168 -7.938 1.00 93.25 89 THR A O 1
ATOM 675 N N . GLU A 1 90 ? 2.708 -10.822 -6.984 1.00 94.00 90 GLU A N 1
ATOM 676 C CA . GLU A 1 90 ? 3.041 -11.333 -5.661 1.00 94.00 90 GLU A CA 1
ATOM 677 C C . GLU A 1 90 ? 2.055 -12.435 -5.266 1.00 94.00 90 GLU A C 1
ATOM 679 O O . GLU A 1 90 ? 0.852 -12.332 -5.521 1.00 94.00 90 GLU A O 1
ATOM 684 N N . VAL A 1 91 ? 2.559 -13.493 -4.631 1.00 95.38 91 VAL A N 1
ATOM 685 C CA . VAL A 1 91 ? 1.735 -14.566 -4.068 1.00 95.38 91 VAL A CA 1
ATOM 686 C C . VAL A 1 91 ? 1.692 -14.400 -2.558 1.00 95.38 91 VAL A C 1
ATOM 688 O O . VAL A 1 91 ? 2.708 -14.531 -1.883 1.00 95.38 91 VAL A O 1
ATOM 691 N N . ASN A 1 92 ? 0.497 -14.150 -2.031 1.00 94.50 92 ASN A N 1
ATOM 692 C CA . ASN A 1 92 ? 0.267 -13.992 -0.601 1.00 94.50 92 ASN A CA 1
ATOM 693 C C . ASN A 1 92 ? -0.298 -15.288 -0.001 1.00 94.50 92 ASN A C 1
ATOM 695 O O . ASN A 1 92 ? -1.353 -15.765 -0.425 1.00 94.50 92 ASN A O 1
ATOM 699 N N . LEU A 1 93 ? 0.384 -15.837 1.008 1.00 95.12 93 LEU A N 1
ATOM 700 C CA . LEU A 1 93 ? -0.082 -16.981 1.798 1.00 95.12 93 LEU A CA 1
ATOM 701 C C . LEU A 1 93 ? -0.544 -16.492 3.172 1.00 95.12 93 LEU A C 1
ATOM 703 O O . LEU A 1 93 ? 0.250 -15.976 3.957 1.00 95.12 93 LEU A O 1
ATOM 707 N N . LEU A 1 94 ? -1.838 -16.642 3.458 1.00 94.69 94 LEU A N 1
ATOM 708 C CA . LEU A 1 94 ? -2.444 -16.158 4.695 1.00 94.69 94 LEU A CA 1
ATOM 709 C C . LEU A 1 94 ? -2.611 -17.315 5.680 1.00 94.69 94 LEU A C 1
ATOM 711 O O . LEU A 1 94 ? -3.190 -18.350 5.349 1.00 94.69 94 LEU A O 1
ATOM 715 N N . TYR A 1 95 ? -2.138 -17.106 6.905 1.00 93.50 95 TYR A N 1
ATOM 716 C CA . TYR A 1 95 ? -2.190 -18.085 7.985 1.00 93.50 95 TYR A CA 1
ATOM 717 C C . TYR A 1 95 ? -3.118 -17.600 9.093 1.00 93.50 95 TYR A C 1
ATOM 719 O O . TYR A 1 95 ? -3.235 -16.402 9.351 1.00 93.50 95 TYR A O 1
ATOM 727 N N . LYS A 1 96 ? -3.773 -18.546 9.762 1.00 90.62 96 LYS A N 1
ATOM 728 C CA . LYS A 1 96 ? -4.557 -18.271 10.963 1.00 90.62 96 LYS A CA 1
ATOM 729 C C . LYS A 1 96 ? -3.683 -18.517 12.191 1.00 90.62 96 LYS A C 1
ATOM 731 O O . LYS A 1 96 ? -3.031 -19.558 12.262 1.00 90.62 96 LYS A O 1
ATOM 736 N N . GLN A 1 97 ? -3.687 -17.565 13.122 1.00 77.12 97 GLN A N 1
ATOM 737 C CA . GLN A 1 97 ? -3.141 -17.752 14.467 1.00 77.12 97 GLN A CA 1
ATOM 738 C C . GLN A 1 97 ? -4.166 -18.388 15.403 1.00 77.12 97 GLN A C 1
ATOM 740 O O . GLN A 1 97 ? -5.379 -18.116 15.225 1.00 77.12 97 GLN A O 1
#

Sequence (97 aa):
MSFSLTGFVRSARSAAADARPVAAVKTLMSQVFADPKAIARAAGSFIGPDECLYEDDGVSIYSVRFAPHELVPPHNHRIHAFLGVYEGTEVNLLYKQ

Secondary structure (DSSP, 8-state):
----HHHHHHHHHHHHTSSSHHHHHHHHHHHHTTSHHHHHHHHTT--SSEEEEEE-SS-EEEEE---TT--PPP---SS------SSS---------

Radius of gyration: 13.97 Å; chains: 1; bounding box: 31×32×29 Å

Foldseek 3Di:
DADDLVVLVVQLLVLLPDPCNLVSNVVSLVVVLVQLVSVVVNVVPQDDQWAFSDDDPRDTDIDHHDDVPDDDDDDDPVDDDDDDDSDDDDDDDDDDD